Protein AF-A0A8J9TT77-F1 (afdb_monomer)

Secondary structure (DSSP, 8-state):
---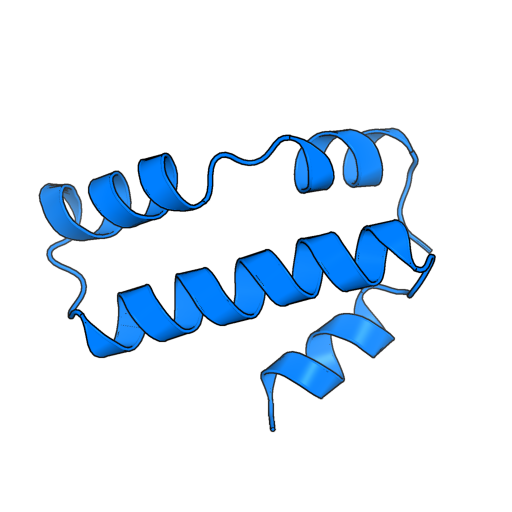HHHHHHHHT--HHHHHHHHHHHH---HHHHHHHHHHHHHHHHHHHTT--HHHHHHHHT-

pLDDT: mean 94.61, std 5.63, range [59.94, 97.81]

Organism: Phaeodactylum tricornutum (NCBI:txid2850)

Radius of gyration: 12.43 Å; Cα contacts (8 Å, |Δi|>4): 40; chains: 1; bounding box: 30×23×29 Å

Mean predicted aligned error: 2.71 Å

Nearest PDB structures (foldseek):
  1wbp-assembly1_A  TM=6.568E-01  e=4.190E+00  Homo sapiens
  8vsj-assembly1_C  TM=4.088E-01  e=6.315E+00  Metamycoplasma arthritidis

Solvent-accessible surface area (backbone atoms only — not comparable to full-atom values): 3627 Å² total; per-residue (Å²): 120,76,53,70,69,55,47,55,53,56,67,68,58,58,62,67,62,50,43,50,48,44,36,75,76,66,64,52,51,68,72,59,44,51,50,50,48,52,46,52,52,47,46,37,52,30,53,75,71,68,47,34,71,66,66,39,53,65,60,68,76,112

Foldseek 3Di:
DDDPVRLVVLLPDPLVVVLCCCCPPVVDDPVVSVLSSVLSVLSNVCSVVVHDPVVSVVVSVD

Sequence (62 aa):
PLSDKSKMYILNLDIEADARLLRERLSICEDAIDNFRASSLLLKAGVKAGLTLYDIAIMCCR

Structure (mmCIF, N/CA/C/O backbone):
data_AF-A0A8J9TT77-F1
#
_entry.id   AF-A0A8J9TT77-F1
#
loop_
_atom_site.group_PDB
_atom_site.id
_atom_site.type_symbol
_atom_site.label_atom_id
_atom_site.label_alt_id
_atom_site.label_comp_id
_atom_site.label_asym_id
_atom_site.label_entity_id
_atom_site.label_seq_id
_atom_site.pdbx_PDB_ins_code
_atom_site.Cartn_x
_atom_site.Cartn_y
_atom_site.Cartn_z
_atom_site.occupancy
_atom_site.B_iso_or_equiv
_atom_site.auth_seq_id
_atom_site.auth_comp_id
_atom_site.auth_asym_id
_atom_site.auth_atom_id
_atom_site.pdbx_PDB_model_num
ATOM 1 N N . PRO A 1 1 ? -7.063 -2.459 16.100 1.00 79.94 1 PRO A N 1
ATOM 2 C CA . PRO A 1 1 ? -7.309 -1.107 15.530 1.00 79.94 1 PRO A CA 1
ATOM 3 C C . PRO A 1 1 ? -5.992 -0.336 15.368 1.00 79.94 1 PRO A C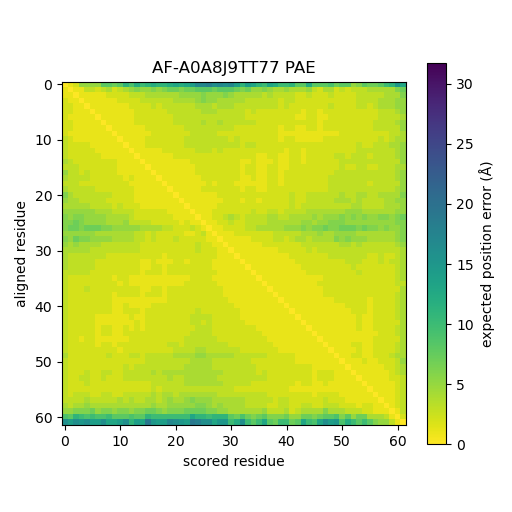 1
ATOM 5 O O . PRO A 1 1 ? -5.099 -0.520 16.188 1.00 79.94 1 PRO A O 1
ATOM 8 N N . LEU A 1 2 ? -5.848 0.475 14.318 1.00 88.88 2 LEU A N 1
ATOM 9 C CA . LEU A 1 2 ? -4.645 1.289 14.088 1.00 88.88 2 LEU A CA 1
ATOM 10 C C . LEU A 1 2 ? -4.659 2.566 14.939 1.00 88.88 2 LEU A C 1
ATOM 12 O O . LEU A 1 2 ? -5.720 3.156 15.142 1.00 88.88 2 LEU A O 1
ATOM 16 N N . SER A 1 3 ? -3.482 3.014 15.386 1.00 95.06 3 SER A N 1
ATOM 17 C CA . SER A 1 3 ? -3.333 4.331 16.023 1.00 95.06 3 SER A CA 1
ATOM 18 C C . SER A 1 3 ? -3.592 5.456 15.017 1.00 95.06 3 SER A C 1
ATOM 20 O O . SER A 1 3 ? -3.346 5.277 13.822 1.00 95.06 3 SER A O 1
ATOM 22 N N . ASP A 1 4 ? -4.025 6.633 15.472 1.00 95.56 4 ASP A N 1
ATOM 23 C CA . ASP A 1 4 ? -4.284 7.763 14.565 1.00 95.56 4 ASP A CA 1
ATOM 24 C C . ASP A 1 4 ? -3.020 8.224 13.833 1.00 95.56 4 ASP A C 1
ATOM 26 O O . ASP A 1 4 ? -3.068 8.523 12.639 1.00 95.56 4 ASP A O 1
ATOM 30 N N . LYS A 1 5 ? -1.861 8.149 14.501 1.00 96.88 5 LYS A N 1
ATOM 31 C CA . LYS A 1 5 ? -0.553 8.373 13.874 1.00 96.88 5 LYS A CA 1
ATOM 32 C C . LYS A 1 5 ? -0.304 7.392 12.724 1.00 96.88 5 LYS A C 1
ATOM 34 O O . LYS A 1 5 ? 0.116 7.806 11.647 1.00 96.88 5 LYS A O 1
ATOM 39 N N . SER A 1 6 ? -0.586 6.105 12.930 1.00 96.06 6 SER A N 1
ATOM 40 C CA . SER A 1 6 ? -0.435 5.079 11.890 1.00 96.06 6 SER A CA 1
ATOM 41 C C . SER A 1 6 ? -1.414 5.290 10.735 1.00 96.06 6 SER A C 1
ATOM 43 O O . SER A 1 6 ? -1.016 5.163 9.582 1.00 96.06 6 SER A O 1
ATOM 45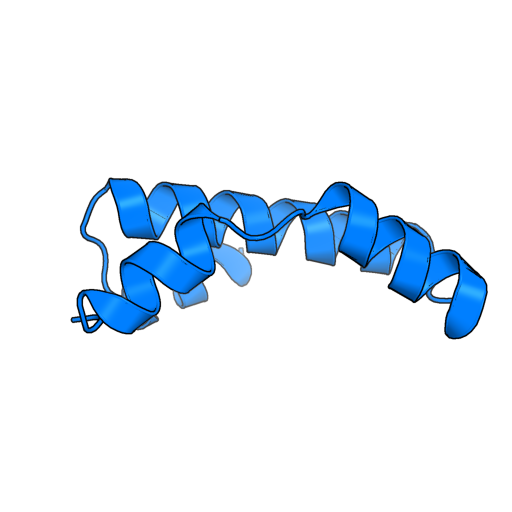 N N . LYS A 1 7 ? -2.673 5.651 11.023 1.00 96.62 7 LYS A N 1
ATOM 46 C CA . LYS A 1 7 ? -3.665 5.963 9.983 1.00 96.62 7 LYS A CA 1
ATOM 47 C C . LYS A 1 7 ? -3.197 7.136 9.123 1.00 96.62 7 LYS A C 1
ATOM 49 O O . LYS A 1 7 ? -3.180 7.015 7.904 1.00 96.62 7 LYS A O 1
ATOM 54 N N . MET A 1 8 ? -2.769 8.239 9.743 1.00 97.19 8 MET A N 1
ATOM 55 C CA . MET A 1 8 ? -2.264 9.408 9.016 1.00 97.19 8 MET A CA 1
ATOM 56 C C . MET A 1 8 ? -1.044 9.075 8.161 1.00 97.19 8 MET A C 1
ATOM 58 O O . MET A 1 8 ? -0.979 9.499 7.012 1.00 97.19 8 MET A O 1
ATOM 62 N N . TYR A 1 9 ? -0.106 8.292 8.696 1.00 96.94 9 TYR A N 1
ATOM 63 C CA . TYR A 1 9 ? 1.046 7.828 7.930 1.00 96.94 9 TYR A CA 1
ATOM 64 C C . TYR A 1 9 ? 0.613 7.059 6.674 1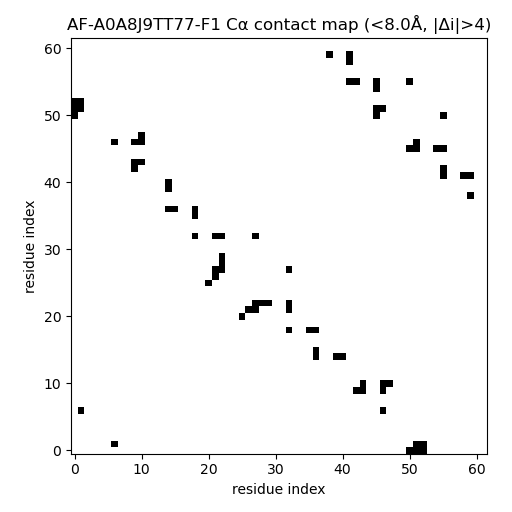.00 96.94 9 TYR A C 1
ATOM 66 O O . TYR A 1 9 ? 0.984 7.436 5.566 1.00 96.94 9 TYR A O 1
ATOM 74 N N . ILE A 1 10 ? -0.240 6.042 6.834 1.00 96.56 10 ILE A N 1
ATOM 75 C CA . ILE A 1 10 ? -0.701 5.188 5.730 1.00 96.56 10 ILE A CA 1
ATOM 76 C C . ILE A 1 10 ? -1.443 5.999 4.662 1.00 96.56 10 ILE A C 1
ATOM 78 O O . ILE A 1 10 ? -1.210 5.819 3.467 1.00 96.56 10 ILE A O 1
ATOM 82 N N . LEU A 1 11 ? -2.338 6.902 5.069 1.00 96.44 11 LEU A N 1
ATOM 83 C CA . LEU A 1 11 ? -3.150 7.685 4.135 1.00 96.44 11 LEU A CA 1
ATOM 84 C C . LEU A 1 11 ? -2.304 8.621 3.257 1.00 96.44 11 LEU A C 1
ATOM 86 O O . LEU A 1 11 ? -2.672 8.855 2.101 1.00 96.44 11 LEU A O 1
ATOM 90 N N . ASN A 1 12 ? -1.159 9.075 3.772 1.00 97.62 12 ASN A N 1
ATOM 91 C CA . ASN A 1 12 ? -0.252 10.011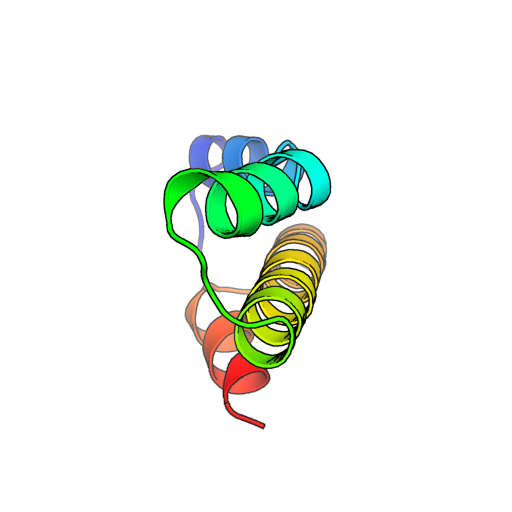 3.110 1.00 97.62 12 ASN A CA 1
ATOM 92 C C . ASN A 1 12 ? 0.885 9.350 2.308 1.00 97.62 12 ASN A C 1
ATOM 94 O O . ASN A 1 12 ? 1.691 10.073 1.734 1.00 97.62 12 ASN A O 1
ATOM 98 N N . LEU A 1 13 ? 0.963 8.015 2.236 1.00 96.81 13 LEU A N 1
ATOM 99 C CA . LEU A 1 13 ? 1.968 7.325 1.411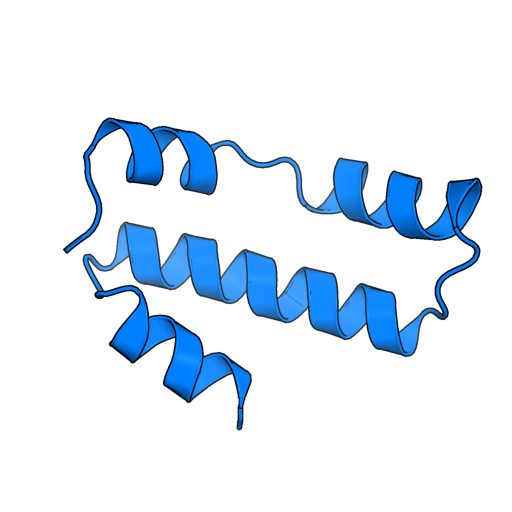 1.00 96.81 13 LEU A CA 1
ATOM 100 C C . LEU A 1 13 ? 1.866 7.732 -0.067 1.00 96.81 13 LEU A C 1
ATOM 102 O O . LEU A 1 13 ? 0.765 7.776 -0.613 1.00 96.81 13 LEU A O 1
ATOM 106 N N . ASP A 1 14 ? 2.981 7.962 -0.750 1.00 97.81 14 ASP A N 1
ATOM 107 C CA . ASP A 1 14 ? 2.983 8.147 -2.204 1.00 97.81 14 ASP A CA 1
ATOM 108 C C . ASP A 1 14 ? 3.347 6.823 -2.880 1.00 97.81 14 ASP A C 1
ATOM 110 O O . ASP A 1 14 ? 4.511 6.502 -3.101 1.00 97.81 14 ASP A O 1
ATOM 114 N N . ILE A 1 15 ? 2.309 6.046 -3.194 1.00 97.44 15 ILE A N 1
ATOM 115 C CA . ILE A 1 15 ? 2.446 4.687 -3.730 1.00 97.44 15 ILE A CA 1
ATOM 116 C C . ILE A 1 15 ? 3.216 4.691 -5.056 1.00 97.44 15 ILE A C 1
ATOM 118 O O . ILE A 1 15 ? 4.009 3.786 -5.297 1.00 97.44 15 ILE A O 1
ATOM 122 N N . GLU A 1 16 ? 3.031 5.702 -5.909 1.00 97.50 16 GLU A N 1
ATOM 123 C CA . GLU A 1 16 ? 3.724 5.748 -7.199 1.00 97.50 16 GLU A CA 1
ATOM 124 C C . GLU A 1 16 ? 5.172 6.211 -7.060 1.00 97.50 16 GLU A C 1
ATOM 126 O O . GLU A 1 16 ? 6.037 5.734 -7.796 1.00 97.50 16 GLU A O 1
ATOM 131 N N . ALA A 1 17 ? 5.468 7.115 -6.122 1.00 97.62 17 ALA A N 1
ATOM 132 C CA . ALA A 1 17 ? 6.855 7.436 -5.802 1.00 97.62 17 ALA A CA 1
ATOM 133 C C . ALA A 1 17 ? 7.603 6.212 -5.261 1.00 97.62 17 ALA A C 1
ATOM 135 O O . ALA A 1 17 ? 8.707 5.927 -5.729 1.00 97.62 17 ALA A O 1
ATOM 136 N N . ASP A 1 18 ? 6.980 5.456 -4.356 1.00 96.44 18 ASP A N 1
ATOM 137 C CA . ASP A 1 18 ? 7.564 4.243 -3.784 1.00 96.44 18 ASP A CA 1
ATOM 138 C C . ASP A 1 18 ? 7.724 3.140 -4.844 1.00 96.44 18 ASP A C 1
ATOM 140 O O . ASP A 1 18 ? 8.786 2.524 -4.937 1.00 96.44 18 ASP A O 1
ATOM 144 N N . ALA A 1 19 ? 6.724 2.941 -5.711 1.00 9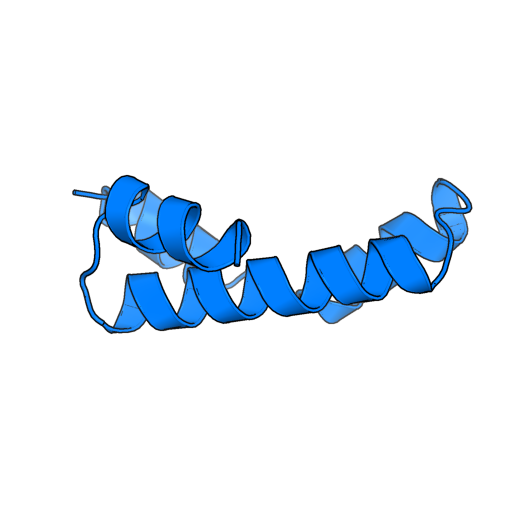7.31 19 ALA A N 1
ATOM 145 C CA . ALA A 1 19 ? 6.780 1.980 -6.814 1.00 97.31 19 ALA A CA 1
ATOM 146 C C . ALA A 1 19 ? 7.931 2.282 -7.789 1.00 97.31 19 ALA A C 1
ATOM 148 O O . ALA A 1 19 ? 8.690 1.377 -8.145 1.00 97.31 19 ALA A 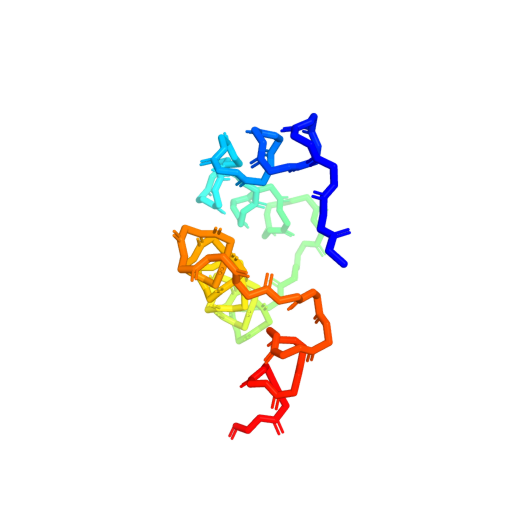O 1
ATOM 149 N N . ARG A 1 20 ? 8.116 3.556 -8.173 1.00 96.94 20 ARG A N 1
ATOM 150 C CA . ARG A 1 20 ? 9.265 3.980 -8.994 1.00 96.94 20 ARG A CA 1
ATOM 151 C C . ARG A 1 20 ? 10.587 3.690 -8.295 1.00 96.94 20 ARG A C 1
ATOM 153 O O . ARG A 1 20 ? 11.487 3.125 -8.905 1.00 96.94 20 ARG A O 1
ATOM 160 N N . LEU A 1 21 ? 10.684 4.003 -7.004 1.00 96.38 21 LEU A N 1
ATOM 161 C CA . LEU A 1 21 ? 11.876 3.746 -6.194 1.00 96.38 21 LEU A CA 1
ATOM 162 C C . LEU A 1 21 ? 12.241 2.256 -6.152 1.00 96.38 21 LEU A C 1
ATOM 164 O O . LEU A 1 21 ? 13.402 1.900 -6.362 1.00 96.38 21 LEU A O 1
ATOM 168 N N . LEU A 1 22 ? 11.255 1.388 -5.910 1.00 95.75 22 LEU A N 1
ATOM 169 C CA . LEU A 1 22 ? 11.425 -0.067 -5.891 1.00 95.75 22 LEU A CA 1
ATOM 170 C C . LEU A 1 22 ? 11.871 -0.597 -7.258 1.00 95.75 22 LEU A C 1
ATOM 172 O O . LEU A 1 22 ? 12.757 -1.450 -7.338 1.00 95.75 22 LEU A O 1
ATOM 176 N N . ARG A 1 23 ? 11.304 -0.063 -8.341 1.00 95.06 23 ARG A N 1
ATOM 177 C CA . ARG A 1 23 ? 11.671 -0.453 -9.701 1.00 95.06 23 ARG A CA 1
ATOM 178 C C . ARG A 1 23 ? 13.083 -0.003 -10.066 1.00 95.06 23 ARG A C 1
ATOM 180 O O . ARG A 1 23 ? 13.891 -0.820 -10.493 1.00 95.06 23 ARG A O 1
ATOM 187 N N . GLU A 1 24 ? 13.392 1.272 -9.870 1.00 96.12 24 GLU A N 1
ATOM 188 C CA . GLU A 1 24 ? 14.642 1.888 -10.322 1.00 96.12 24 GLU A CA 1
ATOM 189 C C . GLU A 1 24 ? 15.845 1.481 -9.468 1.00 96.12 24 GLU A C 1
ATOM 191 O O . GLU A 1 24 ? 16.930 1.260 -10.001 1.00 96.12 24 GLU A O 1
ATOM 196 N N . ARG A 1 25 ? 15.678 1.365 -8.142 1.00 96.12 25 ARG A N 1
ATOM 197 C CA . ARG A 1 25 ? 16.804 1.071 -7.239 1.00 96.12 25 ARG A CA 1
ATOM 198 C C . ARG A 1 25 ? 17.005 -0.403 -6.957 1.00 96.12 25 ARG A C 1
ATOM 200 O O . ARG A 1 25 ? 18.137 -0.813 -6.724 1.00 96.12 25 ARG A O 1
ATOM 207 N N . LEU A 1 26 ? 15.925 -1.178 -6.930 1.00 94.94 26 LEU A N 1
ATOM 208 C CA . LEU A 1 26 ? 15.977 -2.592 -6.557 1.00 94.94 26 LEU A CA 1
ATOM 209 C C . LEU A 1 26 ? 15.693 -3.522 -7.741 1.00 94.94 26 LEU A C 1
ATOM 211 O O . LEU A 1 26 ? 15.765 -4.735 -7.574 1.00 94.94 26 LEU A O 1
ATOM 215 N N . SER A 1 27 ? 15.409 -2.977 -8.933 1.00 94.62 27 SER A N 1
ATOM 216 C CA . SER A 1 27 ? 15.119 -3.756 -10.147 1.00 94.62 27 SER A CA 1
ATOM 217 C C . SER A 1 27 ? 13.997 -4.787 -9.956 1.00 94.62 27 SER A C 1
ATOM 219 O O . SER A 1 27 ? 13.981 -5.824 -10.619 1.00 94.62 27 SER A O 1
ATOM 221 N N . ILE A 1 28 ? 13.043 -4.507 -9.060 1.00 96.19 28 ILE A N 1
ATOM 222 C CA . ILE A 1 28 ? 11.875 -5.366 -8.816 1.00 96.19 28 ILE A CA 1
ATOM 223 C C . ILE A 1 28 ? 11.072 -5.497 -10.114 1.00 96.19 28 ILE A C 1
ATOM 225 O O . ILE A 1 28 ? 10.932 -4.522 -10.852 1.00 96.19 28 ILE A O 1
ATOM 229 N N . CYS A 1 29 ? 10.585 -6.696 -10.437 1.00 96.31 29 CYS A N 1
ATOM 230 C CA . CYS A 1 29 ? 9.813 -6.936 -11.658 1.00 96.31 29 CYS A CA 1
ATOM 231 C C . CYS A 1 29 ? 8.442 -6.239 -11.627 1.00 96.31 29 CYS A C 1
ATOM 233 O O . CYS A 1 29 ? 7.892 -6.006 -10.553 1.00 96.31 29 CYS A O 1
ATOM 235 N N . GLU A 1 30 ? 7.887 -5.934 -12.805 1.00 95.00 30 GLU A N 1
ATOM 236 C CA . GLU A 1 30 ? 6.591 -5.241 -12.927 1.00 95.00 30 GLU A CA 1
ATOM 237 C C . GLU A 1 30 ? 5.474 -5.971 -12.168 1.00 95.00 30 GLU A C 1
ATOM 239 O O . GLU A 1 30 ? 4.782 -5.339 -11.381 1.00 95.00 30 GLU A O 1
ATOM 244 N N . ASP A 1 31 ? 5.382 -7.302 -12.267 1.00 96.12 31 ASP A N 1
ATOM 245 C CA . ASP A 1 31 ? 4.360 -8.087 -11.553 1.00 96.12 31 ASP A CA 1
ATOM 246 C C . ASP A 1 31 ? 4.407 -7.885 -10.026 1.00 96.12 31 ASP A C 1
ATOM 248 O O . ASP A 1 31 ? 3.380 -7.836 -9.344 1.00 96.12 31 ASP A O 1
ATOM 252 N N . ALA A 1 32 ? 5.607 -7.757 -9.454 1.00 95.88 32 ALA A N 1
ATOM 253 C CA . ALA A 1 32 ? 5.770 -7.487 -8.030 1.00 95.88 32 ALA A CA 1
ATOM 254 C C . ALA A 1 32 ? 5.452 -6.021 -7.685 1.00 95.88 32 ALA A C 1
ATOM 256 O O . ALA A 1 32 ? 4.892 -5.756 -6.619 1.00 95.88 32 ALA A O 1
ATOM 257 N N . ILE A 1 33 ? 5.752 -5.078 -8.584 1.00 97.62 33 ILE A N 1
ATOM 258 C CA . ILE A 1 33 ? 5.347 -3.673 -8.437 1.00 97.62 33 ILE A CA 1
ATOM 259 C C . ILE A 1 33 ? 3.820 -3.535 -8.492 1.00 97.62 33 ILE A C 1
ATOM 261 O O . ILE A 1 33 ? 3.246 -2.803 -7.686 1.00 97.62 33 ILE A O 1
ATOM 265 N N . ASP A 1 34 ? 3.144 -4.266 -9.371 1.00 95.88 34 ASP A N 1
ATOM 266 C CA . ASP A 1 34 ? 1.686 -4.229 -9.480 1.00 95.88 34 ASP A CA 1
ATOM 267 C C . ASP A 1 34 ? 1.013 -4.795 -8.227 1.00 95.88 34 ASP A C 1
ATOM 269 O O . ASP A 1 34 ? 0.076 -4.191 -7.697 1.00 95.88 34 ASP A O 1
ATOM 273 N N . ASN A 1 35 ? 1.565 -5.872 -7.660 1.00 95.25 35 ASN A N 1
ATOM 274 C CA . ASN A 1 35 ? 1.141 -6.373 -6.352 1.00 95.25 35 ASN A CA 1
ATOM 275 C C . ASN A 1 35 ? 1.366 -5.346 -5.231 1.00 95.25 35 ASN A C 1
ATOM 277 O O . ASN A 1 35 ? 0.497 -5.152 -4.374 1.00 95.25 35 ASN A O 1
ATOM 281 N N . PHE A 1 36 ? 2.507 -4.653 -5.230 1.00 95.88 36 PHE A N 1
ATOM 282 C CA . PHE A 1 36 ? 2.786 -3.579 -4.275 1.00 95.88 36 PHE A CA 1
ATOM 283 C C . PHE A 1 36 ? 1.772 -2.430 -4.390 1.00 95.88 36 PHE A C 1
ATOM 285 O O . PHE A 1 36 ? 1.236 -1.978 -3.374 1.00 95.88 36 PHE A O 1
ATOM 292 N N . ARG A 1 37 ? 1.451 -1.991 -5.614 1.00 97.06 37 ARG A N 1
ATOM 293 C CA . ARG A 1 37 ? 0.439 -0.955 -5.864 1.00 97.06 37 ARG A CA 1
ATOM 294 C C . ARG A 1 37 ? -0.932 -1.388 -5.357 1.00 97.06 37 ARG A C 1
ATOM 296 O O . ARG A 1 37 ? -1.556 -0.657 -4.586 1.00 97.06 37 ARG A O 1
ATOM 303 N N . ALA A 1 38 ? -1.382 -2.580 -5.750 1.00 95.75 38 ALA A N 1
ATOM 304 C CA . ALA A 1 38 ? -2.693 -3.108 -5.386 1.00 95.75 38 ALA A CA 1
ATOM 305 C C . ALA A 1 38 ? -2.850 -3.247 -3.864 1.00 95.75 38 ALA A C 1
ATOM 307 O O . ALA A 1 38 ? -3.801 -2.718 -3.284 1.00 95.75 38 ALA A O 1
ATOM 308 N N . SER A 1 39 ? -1.880 -3.882 -3.202 1.00 95.94 39 SER A N 1
ATOM 309 C CA . SER A 1 39 ? -1.895 -4.064 -1.745 1.00 95.94 39 SER A CA 1
ATOM 310 C C . SER A 1 39 ? -1.816 -2.735 -0.984 1.00 95.94 39 SER A C 1
ATOM 312 O O . SER A 1 39 ? -2.517 -2.556 0.013 1.00 95.94 39 SER A O 1
ATOM 314 N N . SER A 1 40 ? -1.051 -1.755 -1.476 1.00 96.88 40 SER A N 1
ATOM 315 C CA . SER A 1 40 ? -0.961 -0.420 -0.866 1.00 96.88 40 SER A CA 1
ATOM 316 C C . SER A 1 40 ? -2.247 0.398 -1.027 1.00 96.88 40 SER A C 1
ATOM 318 O O . SER A 1 40 ? -2.669 1.097 -0.098 1.00 96.88 40 SER A O 1
ATOM 320 N N . LEU A 1 41 ? -2.913 0.303 -2.182 1.00 96.25 41 LEU A N 1
ATOM 321 C CA . LEU A 1 41 ? -4.220 0.929 -2.408 1.00 96.25 41 LEU A CA 1
ATOM 322 C C . LEU A 1 41 ? -5.291 0.317 -1.505 1.00 96.25 41 LEU A C 1
ATOM 324 O O . LEU A 1 41 ? -6.062 1.048 -0.879 1.00 96.25 41 LEU A O 1
ATOM 328 N N . LEU A 1 42 ? -5.296 -1.010 -1.387 1.00 96.44 42 LEU A N 1
ATOM 329 C CA . LEU A 1 42 ? -6.190 -1.743 -0.499 1.00 96.44 42 LEU A CA 1
ATOM 330 C C . LEU A 1 42 ? -5.951 -1.376 0.970 1.00 96.44 42 LEU A C 1
ATOM 332 O O . LEU A 1 42 ? -6.908 -1.125 1.702 1.00 96.44 42 LEU A O 1
ATOM 336 N N . LEU A 1 43 ? -4.687 -1.243 1.382 1.00 96.75 43 LEU A N 1
ATOM 337 C CA . LEU A 1 43 ? -4.317 -0.761 2.710 1.00 96.75 43 LEU A CA 1
ATOM 338 C C . LEU A 1 43 ? -4.904 0.628 2.983 1.00 96.75 43 LEU A C 1
ATOM 340 O O . LEU A 1 43 ? -5.560 0.830 4.006 1.00 96.75 43 LEU A O 1
ATOM 344 N N . LYS A 1 44 ? -4.738 1.581 2.059 1.00 97.19 44 LYS A N 1
ATOM 345 C CA . LYS A 1 44 ? -5.335 2.917 2.200 1.00 97.19 44 LYS A CA 1
ATOM 346 C C . LYS A 1 44 ? -6.858 2.870 2.270 1.00 97.19 44 LYS A C 1
ATOM 348 O O . LYS A 1 44 ? -7.444 3.550 3.111 1.00 97.19 44 LYS A O 1
ATOM 353 N N . ALA A 1 45 ? -7.498 2.098 1.396 1.00 96.75 45 ALA A N 1
ATOM 354 C CA . ALA A 1 45 ? -8.951 1.973 1.357 1.00 96.75 45 ALA A CA 1
ATOM 355 C C . ALA A 1 45 ? -9.498 1.370 2.660 1.00 96.75 45 ALA A C 1
ATOM 357 O O . ALA A 1 45 ? -10.419 1.928 3.254 1.00 96.75 45 ALA A O 1
ATOM 358 N N . GLY A 1 46 ? -8.878 0.299 3.158 1.00 96.25 46 GLY A N 1
ATOM 359 C CA . GLY A 1 46 ? -9.266 -0.337 4.412 1.00 96.25 46 GLY A CA 1
ATOM 360 C C . GLY A 1 46 ? -9.075 0.572 5.624 1.00 96.25 46 GLY A C 1
ATOM 361 O O . GLY A 1 46 ? -9.959 0.651 6.475 1.00 96.25 46 GLY A O 1
ATOM 362 N N . VAL A 1 47 ? -7.981 1.343 5.668 1.00 96.81 47 VAL A N 1
ATOM 363 C CA . VAL A 1 47 ? -7.776 2.355 6.716 1.00 96.81 47 VAL A CA 1
ATOM 364 C C . VAL A 1 47 ? -8.857 3.437 6.676 1.00 96.81 47 VAL A C 1
ATOM 366 O O . VAL A 1 47 ? -9.376 3.798 7.732 1.00 96.81 47 VAL A O 1
ATOM 369 N N . LYS A 1 48 ? -9.247 3.924 5.487 1.00 96.19 48 LYS A N 1
ATOM 370 C CA . LYS A 1 48 ? -10.362 4.883 5.340 1.00 96.19 48 LYS A CA 1
ATOM 371 C C . LYS A 1 48 ? -11.697 4.298 5.802 1.00 96.19 48 LYS A C 1
ATOM 373 O O . LYS A 1 48 ? -12.501 5.022 6.377 1.00 96.19 48 LYS A O 1
ATOM 378 N N . ALA A 1 49 ? -11.913 3.005 5.575 1.00 96.25 49 ALA A N 1
ATOM 379 C CA . ALA A 1 49 ? -13.114 2.286 5.988 1.00 96.25 49 ALA A CA 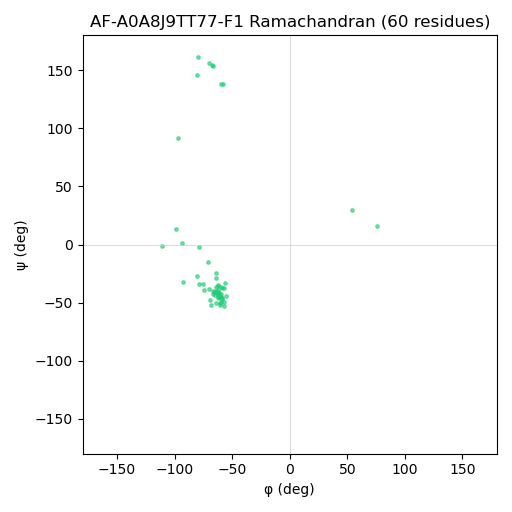1
ATOM 380 C C . ALA A 1 49 ? -13.127 1.900 7.483 1.00 96.25 49 ALA A C 1
ATOM 382 O O . ALA A 1 49 ? -14.102 1.323 7.954 1.00 96.25 49 ALA A O 1
ATOM 383 N N . GLY A 1 50 ? -12.065 2.206 8.240 1.00 95.50 50 GLY A N 1
ATOM 384 C CA . GLY A 1 50 ? -11.974 1.876 9.666 1.00 95.50 50 GLY A CA 1
ATOM 385 C C . GLY A 1 50 ? -11.676 0.401 9.957 1.00 95.50 50 GLY A C 1
ATOM 386 O O . GLY A 1 50 ? -11.841 -0.036 11.095 1.00 95.50 50 GLY A O 1
ATOM 387 N N . LEU A 1 51 ? -11.219 -0.355 8.956 1.00 95.44 51 LEU A N 1
ATOM 388 C CA . LEU A 1 51 ? -10.870 -1.766 9.096 1.00 95.44 51 LEU A CA 1
ATOM 389 C C . LEU A 1 51 ? -9.604 -1.963 9.939 1.00 95.44 51 LEU A C 1
ATOM 391 O O . LEU A 1 51 ? -8.743 -1.081 10.057 1.00 95.44 51 LEU A O 1
ATOM 395 N N . THR A 1 52 ? -9.467 -3.149 10.531 1.00 95.19 52 THR A N 1
ATOM 396 C CA . THR A 1 52 ? -8.231 -3.536 11.212 1.00 95.19 52 THR A CA 1
ATOM 397 C C . THR A 1 52 ? -7.171 -3.995 10.210 1.00 95.19 52 THR A C 1
ATOM 399 O O . THR A 1 52 ? -7.481 -4.379 9.087 1.00 95.19 52 THR A O 1
ATOM 402 N N . LEU A 1 53 ? -5.897 -4.006 10.620 1.00 93.31 53 LEU A N 1
ATOM 403 C CA . LEU A 1 53 ? -4.830 -4.579 9.788 1.00 93.31 53 LEU A CA 1
ATOM 404 C C . LEU A 1 53 ? -5.100 -6.040 9.415 1.00 93.31 53 LEU A C 1
ATOM 406 O O . LEU A 1 53 ? -4.724 -6.456 8.327 1.00 93.31 53 LEU A O 1
ATOM 410 N N . TYR A 1 54 ? -5.748 -6.796 10.303 1.00 94.31 54 TYR A N 1
ATOM 411 C CA . TYR A 1 54 ? -6.115 -8.179 10.032 1.00 94.31 54 TYR A CA 1
ATOM 412 C C . TYR A 1 54 ? -7.119 -8.264 8.877 1.00 94.31 54 TYR A C 1
ATOM 414 O O . TYR A 1 54 ? -6.863 -8.971 7.907 1.00 94.31 54 TYR A O 1
ATOM 422 N N . ASP A 1 55 ? -8.197 -7.475 8.935 1.00 94.62 55 ASP A N 1
ATOM 423 C CA . ASP A 1 55 ? -9.220 -7.428 7.880 1.00 94.62 55 ASP A CA 1
ATOM 424 C C . ASP A 1 55 ? -8.621 -7.033 6.524 1.00 94.62 55 ASP A C 1
ATOM 426 O O . ASP A 1 55 ? -8.999 -7.564 5.485 1.00 94.62 55 ASP A O 1
ATOM 430 N N . ILE A 1 56 ? -7.656 -6.111 6.527 1.00 95.12 56 ILE A N 1
ATOM 431 C CA . ILE A 1 56 ? -6.952 -5.682 5.316 1.00 95.12 56 ILE A CA 1
ATOM 432 C C . ILE A 1 56 ? -6.054 -6.801 4.784 1.00 95.12 56 ILE A C 1
ATOM 434 O O . ILE A 1 56 ? -6.096 -7.111 3.596 1.00 95.12 56 ILE A O 1
ATOM 438 N N . ALA A 1 57 ? -5.261 -7.430 5.652 1.00 92.75 57 ALA A N 1
ATOM 439 C CA . ALA A 1 57 ? -4.303 -8.455 5.255 1.00 92.75 57 ALA A CA 1
ATOM 440 C C . ALA A 1 57 ? -4.981 -9.679 4.625 1.00 92.75 57 ALA A C 1
ATOM 442 O O . ALA A 1 57 ? -4.481 -10.198 3.631 1.00 92.75 57 ALA A O 1
ATOM 443 N N . ILE A 1 58 ? -6.141 -10.111 5.139 1.00 94.69 58 ILE A N 1
ATOM 444 C CA . ILE A 1 58 ? -6.876 -11.242 4.548 1.00 94.69 58 ILE A CA 1
ATOM 445 C C . ILE A 1 58 ? -7.375 -10.954 3.124 1.00 94.69 58 ILE A C 1
ATOM 447 O O . ILE A 1 58 ? -7.588 -11.891 2.357 1.00 94.69 58 ILE A O 1
ATOM 451 N N . MET A 1 59 ? -7.563 -9.680 2.762 1.00 90.81 59 MET A N 1
ATOM 452 C CA . MET A 1 59 ? -7.969 -9.274 1.416 1.00 90.81 59 MET A CA 1
ATOM 453 C C . MET A 1 59 ? -6.784 -9.238 0.442 1.00 90.81 59 MET A C 1
ATOM 455 O O . MET A 1 59 ? -6.992 -9.461 -0.742 1.00 90.81 59 MET A O 1
ATOM 459 N N . CYS A 1 60 ? -5.554 -9.016 0.922 1.00 86.31 60 CYS A N 1
ATOM 460 C CA . CYS A 1 60 ? -4.342 -9.056 0.091 1.00 86.31 60 CYS A CA 1
ATOM 461 C C . CYS A 1 60 ? -3.949 -10.475 -0.364 1.00 86.31 60 CYS A C 1
ATOM 463 O O . CYS A 1 60 ? -3.103 -10.617 -1.239 1.00 86.31 60 CYS A O 1
ATOM 465 N N . CYS A 1 61 ? -4.507 -11.516 0.258 1.00 78.88 61 CYS A N 1
ATOM 466 C CA . CYS A 1 61 ? -4.176 -12.920 -0.009 1.00 78.88 61 CYS A CA 1
ATOM 467 C C . CYS A 1 61 ? -5.181 -13.621 -0.945 1.00 78.88 61 CYS A C 1
ATOM 469 O O . CYS A 1 61 ? -5.211 -14.852 -0.984 1.00 78.88 61 CYS A O 1
ATOM 471 N N . ARG A 1 62 ? -6.050 -12.864 -1.620 1.00 59.94 62 ARG A N 1
ATOM 472 C CA . ARG A 1 62 ? -7.102 -13.361 -2.516 1.00 59.94 62 ARG A CA 1
ATOM 473 C C . ARG A 1 62 ? -6.902 -12.807 -3.914 1.00 59.94 62 ARG A C 1
ATOM 475 O O . ARG A 1 62 ? -7.191 -13.572 -4.855 1.00 59.94 62 ARG A O 1
#